Protein AF-A0A0N4UHR8-F1 (afdb_monomer_lite)

Secondary structure (DSSP, 8-state):
-------SS--------TT--------TT---------SSBS-SSSS-TT--SSS-S-B--THHHHHHHHHH-GGG-

Radius of gyration: 15.45 Å; chains: 1; bounding box: 35×35×38 Å

pLDDT: mean 87.51, std 15.83, range [32.81, 97.94]

Organism: Dracunculus medinensis (NCBI:txid318479)

Foldseek 3Di:
DDPPPPDPDDDDDDDAAPPGDDDDDDDPPDFDAQPDDWDFAQDLVPNPPPSDPPDDNPTTDPCGSVVCRCPGGPVND

Structure (mmCIF, N/CA/C/O backbone):
data_AF-A0A0N4UHR8-F1
#
_entry.id   AF-A0A0N4UHR8-F1
#
loop_
_atom_site.group_PDB
_atom_site.id
_atom_site.type_symbol
_atom_site.label_atom_id
_atom_site.label_alt_id
_atom_site.label_comp_id
_atom_site.label_asym_id
_atom_site.label_entity_id
_atom_site.label_seq_id
_atom_site.pdbx_PDB_ins_code
_atom_site.Cartn_x
_atom_site.Cartn_y
_atom_site.Cartn_z
_atom_site.occupancy
_atom_site.B_iso_or_equiv
_atom_site.auth_seq_id
_atom_site.auth_comp_id
_atom_site.auth_asym_id
_atom_site.auth_atom_id
_atom_site.pdbx_PDB_model_num
ATOM 1 N N . MET A 1 1 ? -3.379 27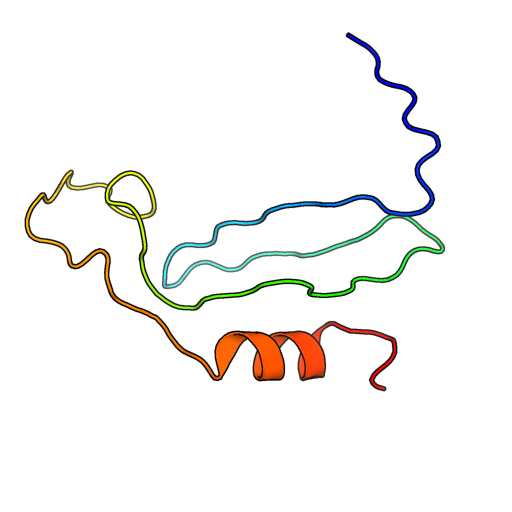.756 9.587 1.00 36.00 1 MET A N 1
ATOM 2 C CA . MET A 1 1 ? -4.825 28.018 9.418 1.00 36.00 1 MET A CA 1
ATOM 3 C C . MET A 1 1 ? -5.553 26.899 10.136 1.00 36.00 1 MET A C 1
ATOM 5 O O . MET A 1 1 ? -5.449 25.762 9.701 1.00 36.00 1 MET A O 1
ATOM 9 N N . ASN A 1 2 ? -6.187 27.187 11.271 1.00 32.81 2 ASN A N 1
ATOM 10 C CA . ASN A 1 2 ? -6.901 26.172 12.044 1.00 32.81 2 ASN A CA 1
ATOM 11 C C . ASN A 1 2 ? -8.296 26.004 11.438 1.00 32.81 2 ASN A C 1
ATOM 13 O O . ASN A 1 2 ? -9.187 26.804 11.713 1.00 32.81 2 ASN A O 1
ATOM 17 N N . PHE A 1 3 ? -8.476 24.999 10.581 1.00 42.41 3 PHE A N 1
ATOM 18 C CA . PHE A 1 3 ? -9.807 24.597 10.135 1.00 42.41 3 PHE A CA 1
ATOM 19 C C . PHE A 1 3 ? -10.436 23.731 11.226 1.00 42.41 3 PHE A C 1
ATOM 21 O O . PHE A 1 3 ? -10.171 22.536 11.320 1.00 42.41 3 PHE A O 1
ATOM 28 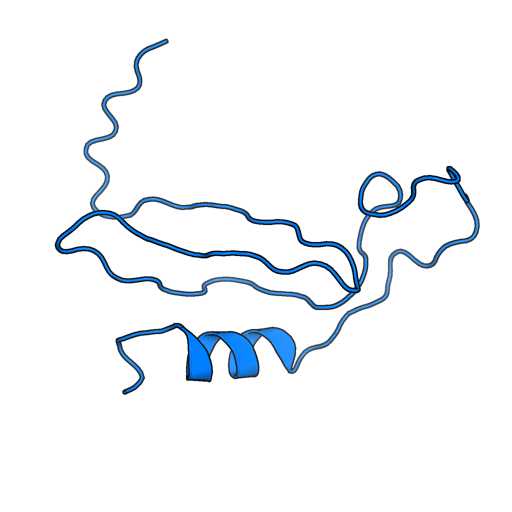N N . ILE A 1 4 ? -11.284 24.338 12.058 1.00 45.34 4 ILE A N 1
ATOM 29 C CA . ILE A 1 4 ? -12.230 23.584 12.884 1.00 45.34 4 ILE A CA 1
ATOM 30 C C . ILE A 1 4 ? -13.338 23.106 11.941 1.00 45.34 4 ILE A C 1
ATOM 32 O O . ILE A 1 4 ? -14.367 23.753 11.764 1.00 45.34 4 ILE A O 1
ATOM 36 N N . SER A 1 5 ? -13.082 21.996 11.258 1.00 50.59 5 SER A N 1
ATOM 37 C CA . SER A 1 5 ? -14.078 21.303 10.451 1.00 50.59 5 SER A CA 1
ATOM 38 C C . SER A 1 5 ? -14.906 20.413 11.378 1.00 50.59 5 SER A C 1
ATOM 40 O O . SER A 1 5 ? -14.526 19.279 11.664 1.00 50.59 5 SER A O 1
ATOM 42 N N . ASN A 1 6 ? -16.061 20.916 11.822 1.00 52.56 6 ASN A N 1
ATOM 43 C CA . ASN A 1 6 ? -17.150 20.112 12.395 1.00 52.56 6 ASN A CA 1
ATOM 44 C C . ASN A 1 6 ? -17.811 19.242 11.303 1.00 52.56 6 ASN A C 1
ATOM 46 O O . ASN A 1 6 ? -19.020 19.290 11.089 1.00 52.56 6 ASN A O 1
ATOM 50 N N . SER A 1 7 ? -17.016 18.474 10.560 1.00 61.31 7 SER A N 1
ATOM 51 C CA . SER A 1 7 ? -17.531 17.565 9.545 1.00 61.31 7 SER A CA 1
ATOM 52 C C . SER A 1 7 ? -17.784 16.205 10.180 1.00 61.31 7 SER A C 1
ATOM 54 O O . SER A 1 7 ? -16.889 15.578 10.748 1.00 61.31 7 SER A O 1
ATOM 56 N N . LEU A 1 8 ? -19.026 15.731 10.061 1.00 68.88 8 LEU A N 1
ATOM 57 C CA . LEU A 1 8 ? -19.443 14.383 10.451 1.00 68.88 8 LEU A CA 1
ATOM 58 C C . LEU A 1 8 ? -18.565 13.299 9.791 1.00 68.88 8 LEU A C 1
ATOM 60 O O . LEU A 1 8 ? -18.387 12.225 10.373 1.00 68.88 8 LEU A O 1
ATOM 64 N N . PHE A 1 9 ? -17.948 13.629 8.651 1.00 72.06 9 PHE A N 1
ATOM 65 C CA . PHE A 1 9 ? -17.075 12.774 7.856 1.00 72.06 9 PHE A CA 1
ATOM 66 C C . PHE A 1 9 ? -15.705 13.430 7.641 1.00 72.06 9 PHE A C 1
ATOM 68 O O . PHE A 1 9 ? -15.620 14.567 7.176 1.00 72.06 9 PHE A O 1
ATOM 75 N N . ILE A 1 10 ? -14.635 12.701 7.957 1.00 80.88 10 ILE A N 1
ATOM 76 C CA . ILE A 1 10 ? -13.255 13.078 7.638 1.00 80.88 10 ILE A CA 1
ATOM 77 C C . ILE A 1 10 ? -12.867 12.262 6.404 1.00 80.88 10 ILE A C 1
ATOM 79 O O . ILE A 1 10 ? -12.959 11.036 6.433 1.00 80.88 10 ILE A O 1
ATOM 83 N N . ALA A 1 11 ? -12.506 12.937 5.313 1.00 89.25 11 ALA A N 1
ATOM 84 C CA . ALA A 1 11 ? -12.022 12.288 4.101 1.00 89.25 11 ALA A CA 1
ATOM 85 C C . ALA A 1 11 ? -10.494 12.336 4.085 1.00 89.25 11 ALA A C 1
ATOM 87 O O . ALA A 1 11 ? -9.907 13.415 4.154 1.00 89.25 11 ALA A O 1
ATOM 88 N N . GLU A 1 12 ? -9.867 11.169 3.972 1.00 91.50 12 GLU A N 1
ATOM 89 C CA . GLU A 1 12 ? -8.415 11.022 3.920 1.00 91.50 12 GLU A CA 1
ATOM 90 C C . GLU A 1 12 ? -8.015 10.254 2.661 1.00 91.50 12 GLU A C 1
ATOM 92 O O . GLU A 1 12 ? -8.710 9.334 2.225 1.00 91.50 12 GLU A O 1
ATOM 97 N N . GLN A 1 13 ? -6.884 10.643 2.073 1.00 93.44 13 GLN A N 1
ATOM 98 C CA . GLN A 1 13 ? -6.255 9.926 0.972 1.00 93.44 13 GLN A CA 1
ATOM 99 C C . GLN A 1 13 ? -4.950 9.315 1.469 1.00 93.44 13 GLN A C 1
ATOM 101 O O . GLN A 1 13 ? -4.109 10.008 2.036 1.00 93.44 13 GLN A O 1
ATOM 106 N N . ILE A 1 14 ? -4.770 8.026 1.197 1.00 94.50 14 ILE A N 1
ATOM 107 C CA . ILE A 1 14 ? -3.555 7.287 1.531 1.00 94.50 14 ILE A CA 1
ATOM 108 C C . ILE A 1 14 ? -2.988 6.714 0.233 1.00 94.50 14 ILE A C 1
ATOM 110 O O . ILE A 1 14 ? -3.720 6.140 -0.573 1.00 94.50 14 ILE A O 1
ATOM 114 N N . ILE A 1 15 ? -1.685 6.894 0.032 1.00 95.94 15 ILE A N 1
ATOM 115 C CA . ILE A 1 15 ? -0.921 6.327 -1.082 1.00 95.94 15 ILE A CA 1
ATOM 116 C C . ILE A 1 15 ? 0.118 5.397 -0.471 1.00 95.94 15 ILE A C 1
ATOM 118 O O . ILE A 1 15 ? 0.800 5.775 0.477 1.00 95.94 15 ILE A O 1
ATOM 122 N N . VAL A 1 16 ? 0.208 4.185 -1.008 1.00 96.50 16 VAL A N 1
ATOM 123 C CA . VAL A 1 16 ? 1.086 3.121 -0.515 1.00 96.50 16 VAL A CA 1
ATOM 124 C C . VAL A 1 16 ? 1.772 2.521 -1.724 1.00 96.50 16 VAL A C 1
ATOM 126 O O . VAL A 1 16 ? 1.089 2.168 -2.690 1.00 96.50 16 VAL A O 1
ATOM 129 N N . CYS A 1 17 ? 3.097 2.437 -1.700 1.00 97.19 17 CYS A N 1
ATOM 130 C CA . CYS A 1 17 ? 3.828 1.832 -2.800 1.00 97.19 17 CYS A CA 1
ATOM 131 C C . CYS A 1 17 ? 3.832 0.305 -2.686 1.00 97.19 17 CYS A C 1
ATOM 133 O O . CYS A 1 17 ? 3.600 -0.271 -1.624 1.00 97.19 17 CYS A O 1
ATOM 135 N N . GLU A 1 18 ? 4.053 -0.373 -3.811 1.00 96.19 18 GLU A N 1
ATOM 136 C CA . GLU A 1 18 ? 4.090 -1.833 -3.846 1.00 96.19 18 GLU A CA 1
ATOM 137 C C . GLU A 1 18 ? 5.152 -2.380 -2.878 1.00 96.19 18 GLU A C 1
ATOM 139 O O . GLU A 1 18 ? 6.302 -1.943 -2.887 1.00 96.19 18 GLU A O 1
ATOM 144 N N . GLY A 1 19 ? 4.743 -3.321 -2.022 1.00 96.25 19 GLY A N 1
ATOM 145 C CA . GLY A 1 19 ? 5.583 -3.899 -0.968 1.00 96.25 19 GLY A CA 1
ATOM 146 C C . GLY A 1 19 ? 5.542 -3.160 0.375 1.00 96.25 19 GLY A C 1
ATOM 147 O O . GLY A 1 19 ? 5.989 -3.720 1.375 1.00 96.25 19 GLY A O 1
ATOM 148 N N . GLU A 1 20 ? 4.974 -1.954 0.439 1.00 96.69 20 GLU A N 1
ATOM 149 C CA . GLU A 1 20 ? 4.787 -1.226 1.696 1.00 96.69 20 GLU A CA 1
ATOM 150 C C . GLU A 1 20 ? 3.496 -1.641 2.420 1.00 96.69 20 GLU A C 1
ATOM 152 O O . GLU A 1 20 ? 2.556 -2.189 1.837 1.00 96.69 20 GLU A O 1
ATOM 157 N N . LEU A 1 21 ? 3.442 -1.354 3.722 1.00 94.19 21 LEU A N 1
ATOM 158 C CA . LEU A 1 21 ? 2.257 -1.543 4.555 1.00 94.19 21 LEU A CA 1
ATOM 159 C C . LEU A 1 21 ? 1.706 -0.183 4.979 1.00 94.19 21 LEU A C 1
ATOM 161 O O . LEU A 1 21 ? 2.465 0.699 5.378 1.00 94.19 21 LEU A O 1
ATOM 165 N N . ALA A 1 22 ? 0.382 -0.041 4.965 1.00 90.25 22 ALA A N 1
ATOM 166 C CA . ALA A 1 22 ? -0.296 1.117 5.532 1.00 90.25 22 ALA A CA 1
ATOM 167 C C . ALA A 1 22 ? -1.154 0.729 6.728 1.00 90.25 22 ALA A C 1
ATOM 169 O O . ALA A 1 22 ? -1.935 -0.222 6.677 1.00 90.25 22 ALA A O 1
ATOM 170 N N . ASN A 1 23 ? -1.041 1.535 7.778 1.00 90.12 23 ASN A N 1
ATOM 171 C CA . ASN A 1 23 ? -1.905 1.464 8.944 1.00 90.12 23 ASN A CA 1
ATOM 172 C C . ASN A 1 23 ? -3.014 2.501 8.782 1.00 90.12 23 ASN A C 1
ATOM 174 O O . ASN A 1 23 ? -2.755 3.699 8.849 1.00 90.12 23 ASN A O 1
ATOM 178 N N . ILE A 1 24 ? -4.238 2.032 8.553 1.00 89.38 24 ILE A N 1
ATOM 179 C CA . ILE A 1 24 ? -5.418 2.886 8.401 1.00 89.38 24 ILE A CA 1
ATOM 180 C C . ILE A 1 24 ? -6.177 2.865 9.724 1.00 89.38 24 ILE A C 1
ATOM 182 O O . ILE A 1 24 ? -6.631 1.807 10.162 1.00 89.38 24 ILE A O 1
ATOM 186 N N . THR A 1 25 ? -6.302 4.024 10.363 1.00 89.19 25 THR A N 1
ATOM 187 C CA . THR A 1 25 ? -7.007 4.197 11.637 1.00 89.19 25 THR A CA 1
ATOM 188 C C . THR A 1 25 ? -8.003 5.345 11.529 1.00 89.19 25 THR A C 1
ATOM 190 O O . THR A 1 25 ? -7.939 6.162 10.617 1.00 89.19 25 THR A O 1
ATOM 193 N N . CYS A 1 26 ? -8.956 5.400 12.453 1.00 88.00 26 CYS A N 1
ATOM 194 C CA . CYS A 1 26 ? -9.851 6.538 12.601 1.00 88.00 26 CYS A CA 1
ATOM 195 C C . CYS A 1 26 ? -9.965 6.912 14.085 1.00 88.00 26 CYS A C 1
ATOM 197 O O . CYS A 1 26 ? -9.687 6.067 14.940 1.00 88.00 26 CYS A O 1
ATOM 199 N N . PRO A 1 27 ? -10.371 8.153 14.408 1.00 88.44 27 PRO A N 1
ATOM 200 C CA . PRO A 1 27 ? -10.633 8.553 15.787 1.00 88.44 27 PRO A CA 1
ATOM 201 C C . PRO A 1 27 ? -11.694 7.676 16.464 1.00 88.44 27 PRO A C 1
ATOM 203 O O . PRO A 1 27 ? -12.513 7.040 15.793 1.00 88.44 27 PRO A O 1
ATOM 206 N N . ASP A 1 28 ? -11.724 7.710 17.796 1.00 87.25 28 ASP A N 1
ATOM 207 C CA . ASP A 1 28 ? -12.745 7.021 18.584 1.00 87.25 28 ASP A CA 1
ATOM 208 C C . ASP A 1 28 ? -14.162 7.402 18.122 1.00 87.25 28 ASP A C 1
ATOM 210 O O . ASP A 1 28 ? -14.451 8.556 17.790 1.00 87.25 28 ASP A O 1
ATOM 214 N N . ASN A 1 29 ? -15.063 6.415 18.111 1.00 86.19 29 ASN A N 1
ATOM 215 C CA . ASN A 1 29 ? -16.451 6.538 17.642 1.00 86.19 29 ASN A CA 1
ATOM 216 C C . ASN A 1 29 ? -16.608 6.931 16.158 1.00 86.19 29 ASN A C 1
ATOM 218 O O . ASN A 1 29 ? -17.667 7.418 15.749 1.00 86.19 29 ASN A O 1
ATOM 222 N N . LYS A 1 30 ? -15.576 6.723 15.335 1.00 87.62 30 LYS A N 1
ATOM 223 C CA . LYS A 1 30 ? -15.659 6.795 13.872 1.00 87.62 30 LYS A CA 1
ATOM 224 C C . LYS A 1 30 ? -15.444 5.412 13.261 1.00 87.62 30 LYS A C 1
ATOM 226 O O . LYS A 1 30 ? -14.966 4.491 13.916 1.00 87.62 30 LYS A O 1
ATOM 231 N N . PHE A 1 31 ? -15.818 5.280 11.993 1.00 89.38 31 PHE A N 1
ATOM 232 C CA . PHE A 1 31 ? -15.624 4.064 11.212 1.00 89.38 31 PHE A CA 1
ATOM 233 C C . PHE A 1 31 ? -14.954 4.414 9.891 1.00 89.38 31 PHE A C 1
ATOM 235 O O . PHE A 1 31 ? -15.208 5.475 9.317 1.00 89.38 31 PHE A O 1
ATOM 242 N N . ILE A 1 32 ? -14.131 3.495 9.397 1.00 91.00 32 ILE A N 1
ATOM 243 C CA . ILE A 1 32 ? -13.532 3.603 8.072 1.00 91.00 32 ILE A CA 1
ATOM 244 C C . ILE A 1 32 ? -14.581 3.194 7.036 1.00 91.00 32 ILE A C 1
ATOM 246 O O . ILE A 1 32 ? -15.223 2.148 7.156 1.00 91.00 32 ILE A O 1
ATOM 250 N N . ILE A 1 33 ? -14.735 4.025 6.006 1.00 91.81 33 ILE A N 1
ATOM 251 C CA . ILE A 1 33 ? -15.500 3.709 4.802 1.00 91.81 33 ILE A CA 1
ATOM 252 C C . ILE A 1 33 ? -14.604 3.999 3.602 1.00 91.81 33 ILE A C 1
ATOM 254 O O . ILE A 1 33 ? -14.213 5.140 3.363 1.00 91.81 33 ILE A O 1
ATOM 258 N N . VAL A 1 34 ? -14.290 2.964 2.832 1.00 93.44 34 VAL A N 1
ATOM 259 C CA . VAL A 1 34 ? -13.525 3.087 1.592 1.00 93.44 34 VAL A CA 1
ATOM 260 C C . VAL A 1 34 ? -14.462 3.554 0.479 1.00 93.44 34 VAL A C 1
ATOM 262 O O . VAL A 1 34 ? -15.313 2.794 0.009 1.00 93.44 34 VAL A O 1
ATOM 265 N N . LEU A 1 35 ? -14.306 4.816 0.072 1.00 93.88 35 LEU A N 1
ATOM 266 C CA . LEU A 1 35 ? -15.094 5.441 -0.998 1.00 93.88 35 LEU A CA 1
ATOM 267 C C . LEU A 1 35 ? -14.527 5.127 -2.385 1.00 93.88 35 LEU A C 1
ATOM 269 O O . LEU A 1 35 ? -15.272 4.800 -3.303 1.00 93.88 35 LEU A O 1
ATOM 273 N N . LEU A 1 36 ? -13.204 5.225 -2.522 1.00 95.00 36 LEU A N 1
ATOM 274 C CA . LEU A 1 36 ? -12.464 5.012 -3.760 1.00 95.00 36 LEU A CA 1
ATOM 275 C C . LEU A 1 36 ? -11.187 4.239 -3.445 1.00 95.00 36 LEU A C 1
ATOM 277 O O . LEU A 1 36 ? -10.568 4.457 -2.405 1.00 95.00 36 LEU A O 1
ATOM 281 N N . ALA A 1 37 ? -10.785 3.353 -4.352 1.00 96.38 37 ALA A N 1
ATOM 282 C CA . ALA A 1 37 ? -9.519 2.649 -4.250 1.00 96.38 37 ALA A CA 1
ATOM 283 C C . ALA A 1 37 ? -9.058 2.145 -5.614 1.00 96.38 37 ALA A C 1
ATOM 285 O O . ALA A 1 37 ? -9.870 1.715 -6.430 1.00 96.38 37 ALA A O 1
ATOM 286 N N . ASN A 1 38 ? -7.745 2.141 -5.820 1.00 97.62 38 ASN A N 1
ATOM 287 C CA . ASN A 1 38 ? -7.108 1.542 -6.981 1.00 97.62 38 ASN A CA 1
ATOM 288 C C . ASN A 1 38 ? -5.813 0.853 -6.548 1.00 97.62 38 ASN A C 1
ATOM 290 O O . ASN A 1 38 ? -5.068 1.399 -5.740 1.00 97.62 38 ASN A O 1
ATOM 294 N N . TYR A 1 39 ? -5.550 -0.331 -7.100 1.00 97.19 39 TYR A N 1
ATOM 295 C CA . TYR A 1 39 ? -4.209 -0.910 -7.090 1.00 97.19 39 TYR A CA 1
ATOM 296 C C . TYR A 1 39 ? -3.676 -0.760 -8.508 1.00 97.19 39 TYR A C 1
ATOM 298 O O . TYR A 1 39 ? -4.217 -1.368 -9.430 1.00 97.19 39 TYR A O 1
ATOM 306 N N . GLY A 1 40 ? -2.674 0.092 -8.687 1.00 97.12 40 GLY A N 1
ATOM 307 C CA . GLY A 1 40 ? -2.171 0.450 -10.004 1.00 97.12 40 GLY A CA 1
ATOM 308 C C . GLY A 1 40 ? -1.449 1.791 -9.985 1.00 97.12 40 GLY A C 1
ATOM 309 O O . GLY A 1 40 ? -0.875 2.181 -8.970 1.00 97.12 40 GLY A O 1
ATOM 310 N N . ARG A 1 41 ? -1.475 2.505 -11.112 1.00 97.25 41 ARG A N 1
ATOM 311 C CA . ARG A 1 41 ? -0.733 3.753 -11.298 1.00 97.25 41 ARG A CA 1
ATOM 312 C C . ARG A 1 41 ? -1.469 4.688 -12.248 1.00 97.25 41 ARG A C 1
ATOM 314 O O . ARG A 1 41 ? -1.707 4.325 -13.393 1.00 97.25 41 ARG A O 1
ATOM 321 N N . PHE A 1 42 ? -1.737 5.907 -11.776 1.00 96.00 42 PHE A N 1
ATOM 322 C CA . PHE A 1 42 ? -2.313 7.008 -12.567 1.00 96.00 42 PHE A CA 1
ATOM 323 C C . PHE A 1 42 ? -1.405 8.243 -12.663 1.00 96.00 42 PHE A C 1
ATOM 325 O O . PHE A 1 42 ? -1.768 9.238 -13.280 1.00 96.00 42 PHE A O 1
ATOM 332 N N . THR A 1 43 ? -0.222 8.206 -12.046 1.00 95.69 43 THR A N 1
ATOM 333 C CA . THR A 1 43 ? 0.756 9.299 -12.095 1.00 95.69 43 THR A CA 1
ATOM 334 C C . THR A 1 43 ? 2.184 8.756 -12.078 1.00 95.69 43 THR A C 1
ATOM 336 O O . THR A 1 43 ? 2.456 7.721 -11.466 1.00 95.69 43 THR A O 1
ATOM 339 N N . LEU A 1 44 ? 3.100 9.477 -12.730 1.00 96.44 44 LEU A N 1
ATOM 340 C CA . LEU A 1 44 ? 4.542 9.223 -12.673 1.00 96.44 44 LEU A CA 1
ATOM 341 C C . LEU A 1 44 ? 5.195 9.764 -11.395 1.00 96.44 44 LEU A C 1
ATOM 343 O O . LEU A 1 44 ? 6.316 9.374 -11.090 1.00 96.44 44 LEU A O 1
ATOM 347 N N . SER A 1 45 ? 4.529 10.660 -10.657 1.00 95.44 45 SER A N 1
ATOM 348 C CA . SER A 1 45 ? 5.112 11.324 -9.481 1.00 95.44 45 SER A CA 1
ATOM 349 C C . SER A 1 45 ? 5.084 10.483 -8.202 1.00 95.44 45 SER A C 1
ATOM 351 O O . SER A 1 45 ? 5.825 10.771 -7.266 1.00 95.44 45 SER A O 1
ATOM 353 N N . GLN A 1 46 ? 4.235 9.457 -8.139 1.00 95.44 46 GLN A N 1
ATOM 354 C CA . GLN A 1 46 ? 4.089 8.581 -6.973 1.00 95.44 46 GLN A CA 1
ATOM 355 C C . GLN A 1 46 ? 4.788 7.252 -7.238 1.00 95.44 46 GLN A C 1
ATOM 357 O O . GLN A 1 46 ? 4.713 6.739 -8.351 1.00 95.44 46 GLN A O 1
ATOM 362 N N . CYS A 1 47 ? 5.438 6.674 -6.224 1.00 96.00 47 CYS A N 1
ATOM 363 C CA . CYS A 1 47 ? 6.062 5.348 -6.309 1.00 96.00 47 CYS A CA 1
ATOM 364 C C . CYS A 1 47 ? 6.960 5.170 -7.551 1.00 96.00 47 CYS A C 1
ATOM 366 O O . CYS A 1 47 ? 6.823 4.185 -8.282 1.00 96.00 47 CYS A O 1
ATOM 368 N N . ASN A 1 48 ? 7.806 6.165 -7.836 1.00 96.88 48 ASN A N 1
ATOM 369 C CA . ASN A 1 48 ? 8.738 6.190 -8.968 1.00 96.88 48 ASN A CA 1
ATOM 370 C C . ASN A 1 48 ? 10.082 6.827 -8.550 1.00 96.88 48 ASN A C 1
ATOM 372 O O . ASN A 1 48 ? 10.401 7.945 -8.963 1.00 96.88 48 ASN A O 1
ATOM 376 N N . PRO A 1 49 ? 10.858 6.159 -7.681 1.00 94.94 49 PRO A N 1
ATOM 377 C CA . PRO A 1 49 ? 12.097 6.720 -7.140 1.00 94.94 49 PRO A CA 1
ATOM 378 C C . PRO A 1 49 ? 13.191 6.927 -8.200 1.00 94.94 49 PRO A C 1
ATOM 380 O O . PRO A 1 49 ? 14.075 7.751 -8.000 1.00 94.94 49 PRO A O 1
ATOM 383 N N . ALA A 1 50 ? 13.135 6.203 -9.323 1.00 95.31 50 ALA A N 1
ATOM 384 C CA . ALA A 1 50 ? 14.105 6.308 -10.414 1.00 95.31 50 ALA A CA 1
ATOM 385 C C . ALA A 1 50 ? 13.750 7.386 -11.455 1.00 95.31 50 ALA A C 1
ATOM 387 O O . ALA A 1 50 ? 14.506 7.576 -12.404 1.00 95.31 50 ALA A O 1
ATOM 388 N N . HIS A 1 51 ? 12.614 8.078 -11.291 1.00 94.25 51 HIS A N 1
ATOM 389 C CA . HIS A 1 51 ? 12.087 9.041 -12.264 1.00 94.25 51 HIS A CA 1
ATOM 390 C C . HIS A 1 51 ? 11.946 8.462 -13.679 1.00 94.25 51 HIS A C 1
ATOM 392 O O . HIS A 1 51 ? 12.151 9.159 -14.671 1.00 94.25 51 HIS A O 1
ATOM 398 N N . ASP A 1 52 ? 11.575 7.186 -13.764 1.00 96.25 52 ASP A N 1
ATOM 399 C CA . ASP A 1 52 ? 11.357 6.508 -15.033 1.00 96.25 52 ASP A CA 1
ATOM 400 C C . ASP A 1 52 ? 10.118 7.092 -15.727 1.00 96.25 52 ASP A C 1
ATOM 402 O O . ASP A 1 52 ? 9.021 7.139 -15.156 1.00 96.25 52 ASP A O 1
ATOM 406 N N . THR A 1 53 ? 10.315 7.586 -16.947 1.00 95.81 53 THR A N 1
ATOM 407 C CA . THR A 1 53 ? 9.283 8.215 -17.776 1.00 95.81 53 THR A CA 1
ATOM 408 C C . THR A 1 53 ? 8.523 7.222 -18.651 1.00 95.81 53 THR A C 1
ATOM 410 O O . THR A 1 53 ? 7.528 7.604 -19.261 1.00 95.81 53 THR A O 1
ATOM 413 N N . GLU A 1 54 ? 8.969 5.967 -18.722 1.00 96.06 54 GLU A N 1
ATOM 414 C CA . GLU A 1 54 ? 8.364 4.914 -19.544 1.00 96.06 54 GLU A CA 1
ATOM 415 C C . GLU A 1 54 ? 7.310 4.089 -18.781 1.00 96.06 54 GLU A C 1
ATOM 417 O O . GLU A 1 54 ? 6.633 3.237 -19.361 1.00 96.06 54 GLU A O 1
ATOM 422 N N . LEU A 1 55 ? 7.109 4.354 -17.484 1.00 95.50 55 LEU A N 1
ATOM 423 C CA . LEU A 1 55 ? 6.107 3.656 -16.676 1.00 95.50 55 LEU A CA 1
ATOM 424 C C . LEU A 1 55 ? 4.671 3.943 -17.149 1.00 95.50 55 LEU A C 1
ATOM 426 O O . LEU A 1 55 ? 4.274 5.086 -17.378 1.00 95.50 55 LEU A O 1
ATOM 430 N N . SER A 1 56 ? 3.837 2.901 -17.193 1.00 96.62 56 SER A N 1
ATOM 431 C CA . SER A 1 56 ? 2.418 3.044 -17.544 1.00 96.62 56 SER A CA 1
ATOM 432 C C . SER A 1 56 ? 1.617 3.761 -16.454 1.00 96.62 56 SER A C 1
ATOM 434 O O . SER A 1 56 ? 1.572 3.321 -15.306 1.00 96.62 56 SER A O 1
ATOM 436 N N . VAL A 1 57 ? 0.895 4.814 -16.844 1.00 97.06 57 VAL A N 1
ATOM 437 C CA . VAL A 1 57 ? -0.067 5.553 -16.000 1.00 97.06 57 VAL A CA 1
ATOM 438 C C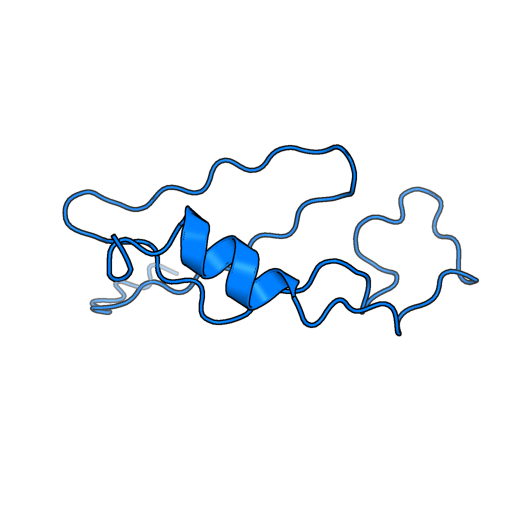 . VAL A 1 57 ? -1.528 5.158 -16.258 1.00 97.06 57 VAL A C 1
ATOM 440 O O . VAL A 1 57 ? -2.447 5.893 -15.912 1.00 97.06 57 VAL A O 1
ATOM 443 N N . THR A 1 58 ? -1.751 4.007 -16.898 1.00 97.25 58 THR A N 1
ATOM 444 C CA . THR A 1 58 ? -3.093 3.466 -17.205 1.00 97.25 58 THR A CA 1
ATOM 445 C C . THR A 1 58 ? -3.383 2.159 -16.467 1.00 97.25 58 THR A C 1
ATOM 447 O O . THR A 1 58 ? -4.373 1.486 -16.734 1.00 97.25 58 THR A O 1
ATOM 450 N N . CYS A 1 59 ? -2.522 1.785 -15.522 1.00 97.31 59 CYS A N 1
ATOM 451 C CA . CYS A 1 59 ? -2.666 0.557 -14.757 1.00 97.31 59 CYS A CA 1
ATOM 452 C C . CYS A 1 59 ? -3.738 0.734 -13.672 1.00 97.31 59 CYS A C 1
ATOM 454 O O . CYS A 1 59 ? -3.592 1.574 -12.778 1.00 97.31 59 CYS A O 1
ATOM 456 N N . HIS A 1 60 ? -4.800 -0.069 -13.730 1.00 97.25 60 HIS A N 1
ATOM 457 C CA . HIS A 1 60 ? -5.859 -0.090 -12.725 1.00 97.25 60 HIS A CA 1
ATOM 458 C C . HIS A 1 60 ? -6.324 -1.515 -12.426 1.00 97.25 60 HIS A C 1
ATOM 460 O O . HIS A 1 60 ? -6.103 -2.440 -13.210 1.00 97.25 60 HIS A O 1
ATOM 466 N N . ASN A 1 61 ? -6.984 -1.684 -11.281 1.00 97.94 61 ASN A N 1
ATOM 467 C CA . A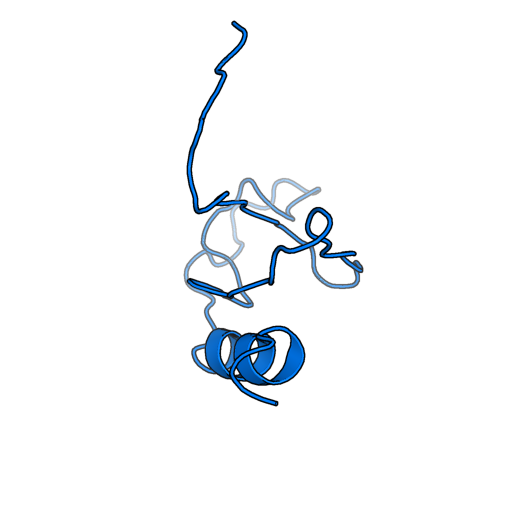SN A 1 61 ? -7.597 -2.946 -10.892 1.00 97.94 61 ASN A CA 1
ATOM 468 C C . ASN A 1 61 ? -8.986 -2.713 -10.289 1.00 97.94 61 ASN A C 1
ATOM 470 O O . ASN A 1 61 ? -9.124 -2.259 -9.151 1.00 97.94 61 ASN A O 1
ATOM 474 N N . ASP A 1 62 ? -10.017 -3.105 -11.035 1.00 97.06 62 ASP A N 1
ATOM 475 C CA . ASP A 1 62 ? -11.422 -2.870 -10.676 1.00 97.06 62 ASP A CA 1
ATOM 476 C C . ASP A 1 62 ? -11.877 -3.666 -9.443 1.00 97.06 62 ASP A C 1
ATOM 478 O O . ASP A 1 62 ? -12.881 -3.339 -8.811 1.00 97.06 62 ASP A O 1
ATOM 482 N N . LYS A 1 63 ? -11.124 -4.699 -9.045 1.00 97.50 63 LYS A N 1
ATOM 483 C CA . LYS A 1 63 ? -11.421 -5.484 -7.839 1.00 97.50 63 LYS A CA 1
ATOM 484 C C . LYS A 1 63 ? -10.945 -4.799 -6.561 1.00 97.50 63 LYS A C 1
ATOM 486 O O . LYS A 1 63 ? -11.401 -5.180 -5.481 1.00 97.50 63 LYS A O 1
ATOM 491 N N . THR A 1 64 ? -10.044 -3.815 -6.649 1.00 97.00 64 THR A N 1
ATOM 492 C CA . THR A 1 64 ? -9.404 -3.227 -5.463 1.00 97.00 64 THR A CA 1
ATOM 493 C C . THR A 1 64 ? -10.422 -2.627 -4.506 1.00 97.00 64 THR A C 1
ATOM 495 O O . THR A 1 64 ? -10.348 -2.893 -3.306 1.00 97.00 64 THR A O 1
ATOM 498 N N . LEU A 1 65 ? -11.400 -1.876 -5.019 1.00 97.00 65 LEU A N 1
ATOM 499 C CA . LEU A 1 65 ? -12.428 -1.262 -4.182 1.00 97.00 65 LEU A CA 1
ATOM 500 C C . LEU A 1 65 ? -13.217 -2.312 -3.395 1.00 97.00 65 LEU A C 1
ATOM 502 O O . LEU A 1 65 ? -13.273 -2.229 -2.171 1.00 97.00 65 LEU A O 1
ATOM 506 N N . GLY A 1 66 ? -13.750 -3.334 -4.069 1.00 95.81 66 GLY A N 1
ATOM 507 C CA . GLY A 1 66 ? -14.520 -4.393 -3.411 1.00 95.81 66 GLY A CA 1
ATOM 508 C C . GLY A 1 66 ? -13.704 -5.164 -2.368 1.00 95.81 66 GLY A C 1
ATOM 509 O O . GLY A 1 66 ? -14.194 -5.437 -1.271 1.00 95.81 66 GLY A O 1
ATOM 510 N N . ILE A 1 67 ? -12.431 -5.453 -2.661 1.00 95.56 67 ILE A N 1
ATOM 511 C CA . ILE A 1 67 ? -11.528 -6.122 -1.715 1.00 95.56 67 ILE A CA 1
ATOM 512 C C . ILE A 1 67 ? -11.298 -5.250 -0.475 1.00 95.56 67 ILE A C 1
ATOM 514 O O . ILE A 1 67 ? -11.443 -5.746 0.643 1.00 95.56 67 ILE A O 1
ATOM 518 N N . LEU A 1 68 ? -10.969 -3.965 -0.636 1.00 94.75 68 LEU A N 1
ATOM 519 C CA . LEU A 1 68 ? -10.733 -3.082 0.509 1.00 94.75 68 LEU A CA 1
ATOM 520 C C . LEU A 1 68 ? -12.007 -2.836 1.316 1.00 94.75 68 LEU A C 1
ATOM 522 O O . LEU A 1 68 ? -11.954 -2.896 2.542 1.00 94.75 68 LEU A O 1
ATOM 526 N N . GLN A 1 69 ? -13.152 -2.647 0.657 1.00 95.12 69 GLN A N 1
ATOM 527 C CA . GLN A 1 69 ? -14.440 -2.507 1.334 1.00 95.12 69 GLN A CA 1
ATOM 528 C C .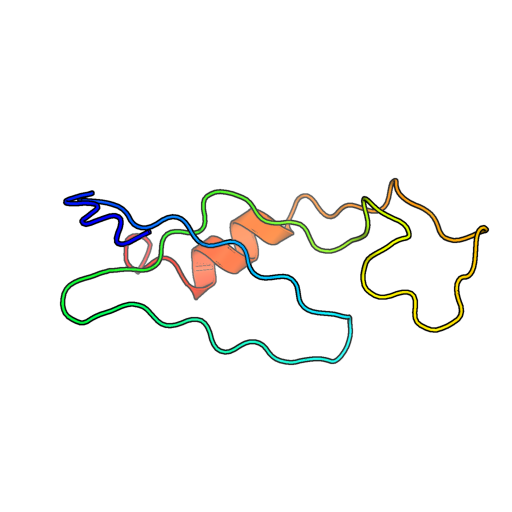 GLN A 1 69 ? -14.761 -3.745 2.175 1.00 95.12 69 GLN A C 1
ATOM 530 O O . GLN A 1 69 ? -15.071 -3.600 3.353 1.00 95.12 69 GLN A O 1
ATOM 535 N N . SER A 1 70 ? -14.588 -4.958 1.635 1.00 94.25 70 SER A N 1
ATOM 536 C CA . SER A 1 70 ? -14.824 -6.202 2.391 1.00 94.25 70 SER A CA 1
ATOM 537 C C . SER A 1 70 ? -13.935 -6.348 3.635 1.00 94.25 70 SER A C 1
ATOM 539 O O . SER A 1 70 ? -14.310 -7.000 4.609 1.00 94.25 70 SER A O 1
ATOM 541 N N . ARG A 1 71 ? -12.744 -5.737 3.622 1.00 92.06 71 ARG A N 1
ATOM 542 C CA . ARG A 1 71 ? -11.766 -5.850 4.710 1.00 92.06 71 ARG A CA 1
ATOM 543 C C . ARG A 1 71 ? -11.909 -4.750 5.752 1.00 92.06 71 ARG A C 1
ATOM 545 O O . ARG A 1 71 ? -11.778 -5.059 6.936 1.00 92.06 71 ARG A O 1
ATOM 552 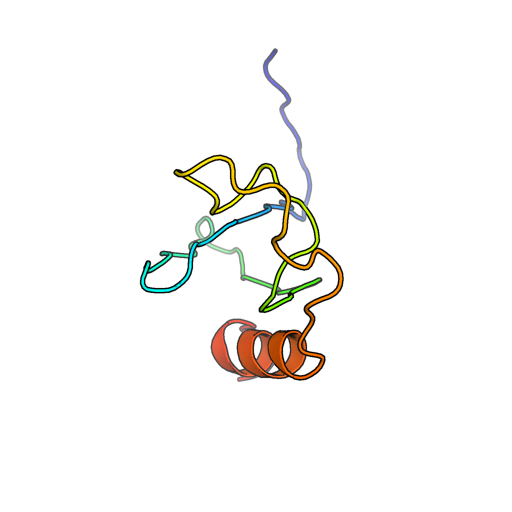N N . LEU A 1 72 ? -12.142 -3.514 5.315 1.00 91.19 72 LEU A N 1
ATOM 553 C CA . LEU A 1 72 ? -12.017 -2.305 6.132 1.00 91.19 72 LEU A CA 1
ATOM 554 C C . LEU A 1 72 ? -13.357 -1.667 6.502 1.00 91.19 72 LEU A C 1
ATOM 556 O O . LEU A 1 72 ? -13.434 -1.032 7.552 1.00 91.19 72 LEU A O 1
ATOM 560 N N . ASN A 1 73 ? -14.402 -1.812 5.680 1.00 88.06 73 ASN A N 1
ATOM 561 C CA . ASN A 1 73 ? -15.682 -1.189 6.001 1.00 88.06 73 ASN A CA 1
ATOM 562 C C . ASN A 1 73 ? -16.326 -1.928 7.167 1.00 88.06 73 ASN A C 1
ATOM 564 O O . ASN A 1 73 ? -16.657 -3.109 7.063 1.00 88.06 73 ASN A O 1
ATOM 568 N N . PHE A 1 74 ? -16.576 -1.199 8.252 1.00 77.88 74 PHE A N 1
ATOM 569 C CA . PHE A 1 74 ? -17.270 -1.755 9.409 1.00 77.88 74 PHE A CA 1
ATOM 570 C C . PHE A 1 74 ? -18.718 -2.146 9.080 1.00 77.88 74 PHE A C 1
ATOM 572 O O . PHE A 1 74 ? -19.217 -3.134 9.592 1.00 77.88 74 PHE A O 1
ATOM 579 N N . LEU A 1 75 ? -19.372 -1.422 8.165 1.00 68.00 75 LEU A N 1
ATOM 580 C CA . LEU A 1 75 ? -20.776 -1.647 7.793 1.00 68.00 75 LEU A CA 1
ATOM 581 C C . LEU A 1 75 ? -21.020 -2.910 6.943 1.00 68.00 75 LEU A C 1
ATOM 583 O O . LEU A 1 75 ? -22.163 -3.180 6.587 1.00 68.00 75 LEU A O 1
ATOM 587 N N . LEU A 1 76 ? -19.967 -3.644 6.568 1.00 59.97 76 LEU A N 1
ATOM 588 C CA . LEU A 1 76 ? -20.059 -4.882 5.783 1.00 59.97 76 LEU A CA 1
ATOM 589 C C . LEU A 1 76 ? -19.746 -6.144 6.610 1.00 59.97 76 LEU A C 1
ATOM 591 O O . LEU A 1 76 ? -19.647 -7.228 6.034 1.00 59.97 76 LEU A O 1
ATOM 595 N N . ARG A 1 77 ? -19.577 -6.011 7.932 1.00 52.78 77 ARG A N 1
ATOM 596 C CA . ARG A 1 77 ? -19.411 -7.114 8.891 1.00 52.78 77 ARG A CA 1
ATOM 597 C C . ARG A 1 77 ? -20.551 -7.110 9.898 1.00 52.78 77 ARG A C 1
ATOM 599 O O . ARG A 1 77 ? -20.920 -8.223 10.324 1.00 52.78 77 ARG A O 1
#

InterPro domains:
  IPR043159 D-galactoside/L-rhamnose binding SUEL lectin domain superfamily [G3DSA:2.60.120.740] (5-73)

Sequence (77 aa):
MNFISNSLFIAEQIIVCEGELANITCPDNKFIIVLLANYGRFTLSQCNPAHDTELSVTCHNDKTLGILQSRLNFLLR

=== Feature glossary ===
A reading guide for the features in this record.

Start from the sequence.

  · Sequence gives the chain of amino acids in standard one-letter code (A=alanine, C=cysteine, …, Y=tyrosine), read N→C. It is the only feature that is directly encoded by the gene; all structural features are derived from the folded form of this sequence.

Fold it, and you get atomic coordinates and the backbone conformation that goes with them.

  · The mmCIF table is the protein's shape written out atom by atom. For each backbone N, Cα, C, and carbonyl O, it records an (x, y, z) coordinate triple in Å plus the residue type, chain letter, and residue number.

  · Backbone dihedral angles. Every residue except chain termini has a φ (preceding-C → N → Cα → C) and a ψ (N → Cα → C → next-N). They are reported in degrees following the IUPAC sign convention. Secondary structure is essentially a statement about which (φ, ψ) basin each residue occupies.

  · DSSP 8-state secondary structure assigns each residue one of H (α-helix), G (3₁₀-helix), I (π-helix), E (extended β-strand), B (isolated β-bridge), T (hydrogen-bonded turn), S (bend), or '-' (coil). The assignment is computed from backbone hydrogen-bond geometry via the Kabsch–Sander algorithm.

  · P-SEA three-state annotation labels each residue as helix, strand, or coil based purely on the geometry of the Cα trace. It serves as a fallback when the full backbone (and thus DSSP) is unavailable.

Summarize the fold with a handful of shape descriptors and a per-residue structural alphabet.

  · Radius of gyration (Rg) is the root-mean-square distance of Cα atoms from their centroid — a single number for overall size and compactness. A globular domain of N residues has Rg ≈ 2.2·N^0.38 Å; an extended or disordered chain has a much larger Rg. The Cα contact count is the number of residue pairs whose Cα atoms are within 8 Å and are more than four positions apart in sequence — a standard proxy for tertiary packing density. The bounding box is the smallest axis-aligned box enclosing all Cα atoms.

  · Foldseek's 3Di representation compresses backbone geometry into a per-residue letter drawn from a learned twenty-state alphabet. It captures the tertiary interaction pattern around each residue — which residues are packed against it in space, regardless of where they are in sequence.

  · Accessible surface area quantifies burial. A residue with SASA near zero is packed into the hydrophobic core; one with SASA >100 Å² sits on the surface. Computed here via the Shrake–Rupley numerical algorithm with a 1.4 Å probe.

Ask how reliable the model is.

  · For AlphaFold models, the B-factor field carries pLDDT — the model's own estimate of local accuracy on a 0–100 scale. Regions with pLDDT<50 should be treated as essentially unmodeled; they often correspond to intrinsically disordered segments.

  · For experimental (PDB) structures, the B-factor (temperature factor) quantifies the positional spread of each atom in the crystal — a combination of thermal vibration and static disorder — in units of Å². High B-factors mark flexible loops or poorly resolved regions; low B-factors mark the rigid, well-ordered core.

  · PAE(i, j) answers: if I align the predicted and true structures on residue i, how far off (in Å) do I expect residue j to be? A block-diagonal PAE matrix with low values on the blocks and high values off-diagonal is the signature of a multi-domain protein with confidently predicted domains but uncertain inter-domain orientation.

Place it in context: what it resembles, what it is annotated as, and how it looks.

  · Structural nearest neighbors (via Foldseek easy-search vs the PDB). Reported per hit: target PDB id, E-value, and alignment TM-score. A TM-score above ~0.5 is the conventional threshold for 'same fold'.

  · Functional annotations link the protein to curated databases. InterPro entries identify conserved domains and families by matching the sequence against member-database signatures (Pfam, PROSITE, CDD, …). Gene Ontology (GO) terms describe molecular function, biological process, and cellular component in a controlled vocabulary. CATH places the structure in a hierarchical fold classification (Class/Architecture/Topology/Homologous-superfamily). The organism is the source species.

  · Plot images: a contact map (which residues are close in 3D, as an N×N binary image), a Ramachandran scatter (backbone torsion angles, revealing secondary-structure composition at a glance), and — for AlphaFold structures — a PAE heatmap (pairwise prediction confidence).

  · Structure images are PyMOL renders from six orthogonal camera directions. Cartoon representation draws helices as coils and strands as arrows; sticks shows the backbone as bonds; surface shows the solvent-excluded envelope. Rainbow coloring maps sequence position to hue (blue→red, N→C); chain coloring assigns a distinct color per polypeptide.